Protein AF-A0A838TWN2-F1 (afdb_monomer)

Mean predicted aligned error: 17.17 Å

Nearest PDB structures (foldseek):
  8v3t-assembly1_a  TM=2.785E-01  e=5.410E-01  Clostridioides difficile
  6v8i-assembly1_EA  TM=3.501E-01  e=7.695E+00  Dubowvirus dv80alpha
  3n6r-assembly1_E  TM=1.580E-01  e=5.182E+00  Ruegeria pomeroyi

Secondary structure (DSSP, 8-state):
-----------------------------------------SEEEEEEEEEE--EEEEEEETTEEEEEEE--EEEEEEEE-SS-SSPPHHHHHHH-EEEEEEE-HHHHHH--TT-EEE---S---

pLDDT: mean 70.11, std 21.37, range [35.09, 96.12]

Radius of gyration: 28.16 Å; Cα contacts (8 Å, |Δi|>4): 146; chains: 1; bounding box: 76×49×56 Å

Solvent-accessible surface area (backbone atoms only — not comparable to full-atom values): 8540 Å² total; per-residue (Å²): 134,88,84,87,84,84,83,72,97,78,79,92,78,81,85,80,79,78,91,73,89,78,80,85,73,88,83,82,96,72,84,76,87,81,84,74,90,62,94,69,79,40,61,30,29,27,71,47,75,49,76,44,76,61,47,72,50,75,47,78,58,92,96,44,79,45,79,44,81,43,73,59,48,35,36,39,29,30,33,38,47,95,86,51,86,84,65,54,72,77,46,40,78,71,72,27,53,73,49,80,41,84,49,52,66,69,57,55,73,72,57,50,76,69,39,78,47,72,69,57,72,89,85,79,128

Sequence (125 aa):
MREAGRYSSAERAQVKIKKRRLRASAAVLSAVLVAGCGDGIETGVVYDKDHKDAYTSITIIGRQLYPTYHPESWGVDIAQCPDRVPPTIEEVERDCLTQGHSVTEDIYSQTQIGDIVDFSNPQSS

Structure (mmCIF, N/CA/C/O backbone):
data_AF-A0A838TWN2-F1
#
_entry.id   AF-A0A838TWN2-F1
#
loop_
_atom_site.group_PDB
_atom_site.id
_atom_site.type_symbol
_atom_site.label_atom_id
_atom_site.label_alt_id
_atom_site.label_comp_id
_atom_site.label_asym_id
_atom_site.label_entity_id
_atom_site.label_seq_id
_atom_site.pdbx_PDB_ins_code
_atom_site.Cartn_x
_atom_site.Cartn_y
_atom_site.Cartn_z
_atom_site.occupancy
_atom_site.B_iso_or_equiv
_atom_site.auth_seq_id
_atom_site.auth_comp_id
_atom_site.auth_asym_id
_atom_site.auth_atom_id
_atom_site.pdbx_PDB_model_num
ATOM 1 N N . MET A 1 1 ? 65.440 30.997 6.840 1.00 38.03 1 MET A N 1
ATOM 2 C CA . MET A 1 1 ? 64.457 31.805 6.089 1.00 38.03 1 MET A CA 1
ATOM 3 C C . MET A 1 1 ? 63.059 31.343 6.484 1.00 38.03 1 MET A C 1
ATOM 5 O O . MET A 1 1 ? 62.826 30.149 6.394 1.00 38.03 1 MET A O 1
ATOM 9 N N . ARG A 1 2 ? 62.202 32.298 6.897 1.00 44.78 2 ARG A N 1
ATOM 10 C CA . ARG A 1 2 ? 60.721 32.266 7.020 1.00 44.78 2 ARG A CA 1
ATOM 11 C C . ARG A 1 2 ? 60.130 31.284 8.048 1.00 44.78 2 ARG A C 1
ATOM 13 O O . ARG A 1 2 ? 60.097 30.088 7.824 1.00 44.78 2 ARG A O 1
ATOM 20 N N . GLU A 1 3 ? 59.901 31.721 9.287 1.00 41.81 3 GLU A N 1
ATOM 21 C CA . GLU A 1 3 ? 58.764 32.516 9.817 1.00 41.81 3 GLU A CA 1
ATOM 22 C C . GLU A 1 3 ? 57.588 31.648 10.292 1.00 41.81 3 GLU A C 1
ATOM 24 O O . GLU A 1 3 ? 56.735 31.216 9.525 1.00 41.81 3 GLU A O 1
ATOM 29 N N . ALA A 1 4 ? 57.567 31.440 11.612 1.00 39.22 4 ALA A N 1
ATOM 30 C CA . ALA A 1 4 ? 56.430 30.972 12.386 1.00 39.22 4 ALA A CA 1
ATOM 31 C C . ALA A 1 4 ? 55.474 32.152 12.635 1.00 39.22 4 ALA A C 1
ATOM 33 O O . ALA A 1 4 ? 55.804 33.098 13.357 1.00 39.22 4 ALA A O 1
ATOM 34 N N . GLY A 1 5 ? 54.296 32.098 12.014 1.00 41.00 5 GLY A N 1
ATOM 35 C CA . GLY A 1 5 ? 53.230 33.082 12.172 1.00 41.00 5 GLY A CA 1
ATOM 36 C C . GLY A 1 5 ? 52.477 32.883 13.483 1.00 41.00 5 GLY A C 1
ATOM 37 O O . GLY A 1 5 ? 51.688 31.955 13.633 1.00 41.00 5 GLY A O 1
ATOM 38 N N . ARG A 1 6 ? 52.745 33.784 14.428 1.00 44.91 6 ARG A N 1
ATOM 39 C CA . ARG A 1 6 ? 51.983 34.027 15.654 1.00 44.91 6 ARG A CA 1
ATOM 40 C C . ARG A 1 6 ? 50.529 34.364 15.317 1.00 44.91 6 ARG A C 1
ATOM 42 O O . ARG A 1 6 ? 50.304 35.296 14.554 1.00 44.91 6 ARG A O 1
ATOM 49 N N . TYR A 1 7 ? 49.574 33.752 16.011 1.00 42.50 7 TYR A N 1
ATOM 50 C CA . TYR A 1 7 ? 48.340 34.454 16.358 1.00 42.50 7 TYR A CA 1
ATOM 51 C C . TYR A 1 7 ? 48.182 34.495 17.874 1.00 42.50 7 TYR A C 1
ATOM 53 O O . TYR A 1 7 ? 48.231 33.492 18.581 1.00 42.50 7 TYR A O 1
ATOM 61 N N . SER A 1 8 ? 48.133 35.741 18.324 1.00 43.12 8 SER A N 1
ATOM 62 C CA . SER A 1 8 ? 48.192 36.238 19.684 1.00 43.12 8 SER A CA 1
ATOM 63 C C . SER A 1 8 ? 46.829 36.169 20.354 1.00 43.12 8 SER A C 1
ATOM 65 O O . SER A 1 8 ? 45.814 36.500 19.750 1.00 43.12 8 SER A O 1
ATOM 67 N N . SER A 1 9 ? 46.857 35.846 21.644 1.00 49.59 9 SER A N 1
ATOM 68 C CA . SER A 1 9 ? 45.880 36.246 22.655 1.00 49.59 9 SER A CA 1
ATOM 69 C C . SER A 1 9 ? 45.381 37.683 22.461 1.00 49.59 9 SER A C 1
ATOM 71 O O . SER A 1 9 ? 46.138 38.625 22.679 1.00 49.59 9 SER A O 1
ATOM 73 N N . ALA A 1 10 ? 44.115 37.820 22.076 1.00 39.88 10 ALA A N 1
ATOM 74 C CA . ALA A 1 10 ? 43.195 38.957 22.227 1.00 39.88 10 ALA A CA 1
ATOM 75 C C . ALA A 1 10 ? 42.036 38.605 21.277 1.00 39.88 10 ALA A C 1
ATOM 77 O O . ALA A 1 10 ? 42.249 38.487 20.086 1.00 39.88 10 ALA A O 1
ATOM 78 N N . GLU A 1 11 ? 40.838 38.225 21.696 1.00 43.66 11 GLU A N 1
ATOM 79 C CA . GLU A 1 11 ? 39.947 38.970 22.562 1.00 43.66 11 GLU A CA 1
ATOM 80 C C . GLU A 1 11 ? 39.000 38.006 23.278 1.00 43.66 11 GLU A C 1
ATOM 82 O O . GLU A 1 11 ? 38.222 37.259 22.686 1.00 43.66 11 GLU A O 1
ATOM 87 N N . ARG A 1 12 ? 39.035 38.078 24.606 1.00 46.38 12 ARG A N 1
ATOM 88 C CA . ARG A 1 12 ? 37.921 37.680 25.456 1.00 46.38 12 ARG A CA 1
ATOM 89 C C . ARG A 1 12 ? 36.839 38.750 25.318 1.00 46.38 12 ARG A C 1
ATOM 91 O O . ARG A 1 12 ? 36.921 39.768 25.998 1.00 46.38 12 ARG A O 1
ATOM 98 N N . ALA A 1 13 ? 35.812 38.515 24.510 1.00 47.56 13 ALA A N 1
ATOM 99 C CA . ALA A 1 13 ? 34.584 39.302 24.575 1.00 47.56 13 ALA A CA 1
ATOM 100 C C . ALA A 1 13 ? 33.516 38.490 25.316 1.00 47.56 13 ALA A C 1
ATOM 102 O O . ALA A 1 13 ? 32.918 37.550 24.797 1.00 47.56 13 ALA A O 1
ATOM 103 N N . GLN A 1 14 ? 33.334 38.832 26.590 1.00 44.12 14 GLN A N 1
ATOM 104 C CA . GLN A 1 14 ? 32.323 38.243 27.453 1.00 44.12 14 GLN A CA 1
ATOM 105 C C . GLN A 1 14 ? 30.914 38.567 26.957 1.00 44.12 14 GLN A C 1
ATOM 107 O O . GLN A 1 14 ? 30.478 39.718 26.971 1.00 44.12 14 GLN A O 1
ATOM 112 N N . VAL A 1 15 ? 30.160 37.527 26.621 1.00 39.47 15 VAL A N 1
ATOM 113 C CA . VAL A 1 15 ? 28.723 37.613 26.365 1.00 39.47 15 VAL A CA 1
ATOM 114 C C . VAL A 1 15 ? 27.992 37.713 27.711 1.00 39.47 15 VAL A C 1
ATOM 116 O O . VAL A 1 15 ? 27.549 36.722 28.285 1.00 39.47 15 VAL A O 1
ATOM 119 N N . LYS A 1 16 ? 27.863 38.930 28.253 1.00 44.38 16 LYS A N 1
ATOM 120 C CA . LYS A 1 16 ? 26.881 39.240 29.308 1.00 44.38 16 LYS A CA 1
ATOM 121 C C . LYS A 1 16 ? 25.551 39.603 28.652 1.00 44.38 16 LYS A C 1
ATOM 123 O O . LYS A 1 16 ? 25.211 40.777 28.523 1.00 44.38 16 LYS A O 1
ATOM 128 N N . ILE A 1 17 ? 24.776 38.594 28.252 1.00 50.44 17 ILE A N 1
ATOM 129 C CA . ILE A 1 17 ? 23.390 38.817 27.830 1.00 50.44 17 ILE A CA 1
ATOM 130 C C . ILE A 1 17 ? 22.497 38.898 29.073 1.00 50.44 17 ILE A C 1
ATOM 132 O O . ILE A 1 17 ? 22.364 37.987 29.888 1.00 50.44 17 ILE A O 1
ATOM 136 N N . LYS A 1 18 ? 21.933 4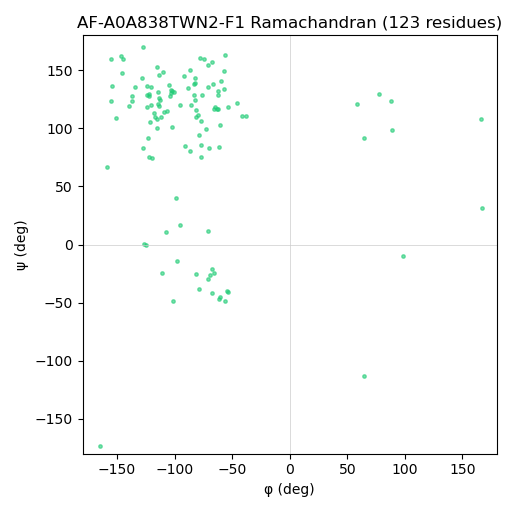0.091 29.209 1.00 42.12 18 LYS A N 1
ATOM 137 C CA . LYS A 1 18 ? 21.021 40.603 30.226 1.00 42.12 18 LYS A CA 1
ATO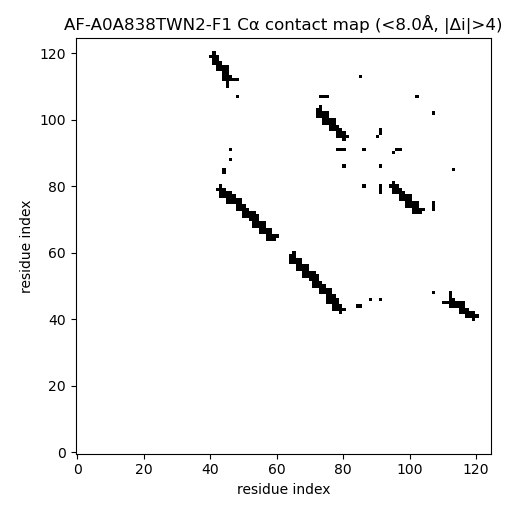M 138 C C . LYS A 1 18 ? 19.796 39.685 30.374 1.00 42.12 18 LYS A C 1
ATOM 140 O O . LYS A 1 18 ? 19.010 39.552 29.442 1.00 42.12 18 LYS A O 1
ATOM 145 N N . LYS A 1 19 ? 19.590 39.099 31.563 1.00 47.47 19 LYS A N 1
ATOM 146 C CA . LYS A 1 19 ? 18.347 38.394 31.934 1.00 47.47 19 LYS A CA 1
ATOM 147 C C . LYS A 1 19 ? 17.165 39.369 31.871 1.00 47.47 19 LYS A C 1
ATOM 149 O O . LYS A 1 19 ? 16.968 40.156 32.794 1.00 47.47 19 LYS A O 1
ATOM 154 N N . ARG A 1 20 ? 16.354 39.297 30.817 1.00 48.94 20 ARG A N 1
ATOM 155 C CA . ARG A 1 20 ? 14.980 39.814 30.825 1.00 48.94 20 ARG A CA 1
ATOM 156 C C . ARG A 1 20 ? 14.030 38.625 30.865 1.00 48.94 20 ARG A C 1
ATOM 158 O O . ARG A 1 20 ? 14.010 37.802 29.961 1.00 48.94 20 ARG A O 1
ATOM 165 N N . ARG A 1 21 ? 13.293 38.523 31.972 1.00 47.31 21 ARG A N 1
ATOM 166 C CA . ARG A 1 21 ? 12.187 37.582 32.145 1.00 47.31 21 ARG A CA 1
ATOM 167 C C . ARG A 1 21 ? 11.074 37.980 31.174 1.00 47.31 21 ARG A C 1
ATOM 169 O O . ARG A 1 21 ? 10.509 39.056 31.335 1.00 47.31 21 ARG A O 1
ATOM 176 N N . LEU A 1 22 ? 10.752 37.113 30.224 1.00 42.47 22 LEU A N 1
ATOM 177 C CA . LEU A 1 22 ? 9.479 37.128 29.510 1.00 42.47 22 LEU A CA 1
ATOM 178 C C . LEU A 1 22 ? 8.713 35.877 29.942 1.00 42.47 22 LEU A C 1
ATOM 180 O O . LEU A 1 22 ? 9.127 34.751 29.685 1.00 42.47 22 LEU A O 1
ATOM 184 N N . ARG A 1 23 ? 7.652 36.106 30.719 1.00 47.31 23 ARG A N 1
ATOM 185 C CA . ARG A 1 23 ? 6.569 35.149 30.952 1.00 47.31 23 ARG A CA 1
ATOM 186 C C . ARG A 1 23 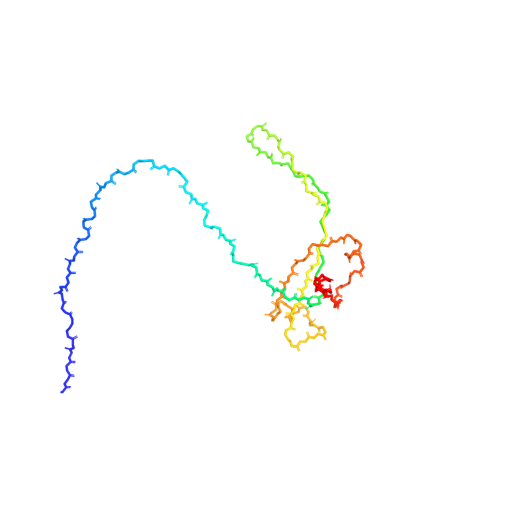? 5.549 35.328 29.825 1.00 47.31 23 ARG A C 1
ATOM 188 O O . ARG A 1 23 ? 5.341 36.466 29.414 1.00 47.31 23 ARG A O 1
ATOM 195 N N . ALA A 1 24 ? 4.867 34.229 29.490 1.00 41.81 24 ALA A N 1
ATOM 196 C CA . ALA A 1 24 ? 3.786 34.103 28.503 1.00 41.81 24 ALA A CA 1
ATOM 197 C C . ALA A 1 24 ? 4.314 34.084 27.048 1.00 41.81 24 ALA A C 1
ATOM 199 O O . ALA A 1 24 ? 5.158 34.895 26.696 1.00 41.81 24 ALA A O 1
ATOM 200 N N . SER A 1 25 ? 3.958 33.161 26.159 1.00 43.06 25 SER A N 1
ATOM 201 C CA . SER A 1 25 ? 2.853 32.203 26.106 1.00 43.06 25 SER A CA 1
ATOM 202 C C . SER A 1 25 ? 3.258 31.021 25.217 1.00 43.06 25 SER A C 1
ATOM 204 O O . SER A 1 25 ? 4.161 31.138 24.394 1.00 43.06 25 SER A O 1
ATOM 206 N N . ALA A 1 26 ? 2.573 29.893 25.393 1.00 48.84 26 ALA A N 1
ATOM 207 C CA . ALA A 1 26 ? 2.538 28.794 24.436 1.00 48.84 26 ALA A CA 1
ATOM 208 C C . ALA A 1 26 ? 2.060 29.258 23.040 1.00 48.84 26 ALA A C 1
ATOM 210 O O . ALA A 1 26 ? 1.401 30.293 22.940 1.00 48.84 26 ALA A O 1
ATOM 211 N N . ALA A 1 27 ? 2.323 28.415 22.030 1.00 41.72 27 ALA A N 1
ATOM 212 C CA . ALA A 1 27 ? 2.100 28.581 20.583 1.00 41.72 27 ALA A CA 1
ATOM 213 C C . ALA A 1 27 ? 3.293 29.269 19.883 1.00 41.72 27 ALA A C 1
ATOM 215 O O . ALA A 1 27 ? 3.722 30.336 20.290 1.00 41.72 27 ALA A O 1
ATOM 216 N N . VAL A 1 28 ? 3.944 28.722 18.854 1.00 48.12 28 VAL A N 1
ATOM 217 C CA . VAL A 1 28 ? 3.474 27.871 17.755 1.00 48.12 28 VAL A CA 1
ATOM 218 C C . VAL A 1 28 ? 4.641 26.962 17.327 1.00 48.12 28 VAL A C 1
ATOM 220 O O . VAL A 1 28 ? 5.611 27.427 16.736 1.00 48.12 28 VAL A O 1
ATOM 223 N N . LEU A 1 29 ? 4.562 25.662 17.625 1.00 47.81 29 LEU A N 1
ATOM 224 C CA . LEU A 1 29 ? 5.359 24.625 16.957 1.00 47.81 29 LEU A CA 1
ATOM 225 C C . LEU A 1 29 ? 4.529 24.130 15.771 1.00 47.81 29 LEU A C 1
ATOM 227 O O . LEU A 1 29 ? 3.758 23.187 15.898 1.00 47.81 29 LEU A O 1
ATOM 231 N N . SER A 1 30 ? 4.607 24.826 14.644 1.00 45.44 30 SER A N 1
ATOM 232 C CA . SER A 1 30 ? 4.083 24.351 13.356 1.00 45.44 30 SER A CA 1
ATOM 233 C C . SER A 1 30 ? 4.783 25.108 12.237 1.00 45.44 30 SER A C 1
ATOM 235 O O . SER A 1 30 ? 4.191 25.918 11.531 1.00 45.44 30 SER A O 1
ATOM 237 N N . ALA A 1 31 ? 6.087 24.862 12.104 1.00 46.78 31 ALA A N 1
ATOM 238 C CA . ALA A 1 31 ? 6.744 25.025 10.819 1.00 46.78 31 ALA A CA 1
ATOM 239 C C . ALA A 1 31 ? 6.391 23.778 10.006 1.00 46.78 31 ALA A C 1
ATOM 241 O O . ALA A 1 31 ? 6.958 22.703 10.176 1.00 46.78 31 ALA A O 1
ATOM 242 N N . VAL A 1 32 ? 5.333 23.956 9.232 1.00 46.50 32 VAL A N 1
ATOM 243 C CA . VAL A 1 32 ? 4.777 23.075 8.219 1.00 46.50 32 VAL A CA 1
ATOM 244 C C . VAL A 1 32 ? 5.899 22.440 7.385 1.00 46.50 32 VAL A C 1
ATOM 246 O O . VAL A 1 32 ? 6.569 23.114 6.606 1.00 46.50 32 VAL A O 1
ATOM 249 N N . LEU A 1 33 ? 6.090 21.130 7.555 1.00 47.22 33 LEU A N 1
ATOM 250 C CA . LEU A 1 33 ? 6.741 20.257 6.580 1.00 47.22 33 LEU A CA 1
ATOM 251 C C . LEU A 1 33 ? 5.791 20.123 5.381 1.00 47.22 33 LEU A C 1
ATOM 253 O O . LEU A 1 33 ? 5.004 19.190 5.305 1.00 47.22 33 LEU A O 1
ATOM 257 N N . VAL A 1 34 ? 5.830 21.091 4.468 1.00 49.31 34 VAL A N 1
ATOM 258 C CA . VAL A 1 34 ? 5.312 20.937 3.100 1.00 49.31 34 VAL A CA 1
ATOM 259 C C . VAL A 1 34 ? 6.480 21.238 2.173 1.00 49.31 34 VAL A C 1
ATOM 261 O O . VAL A 1 34 ? 6.621 22.320 1.617 1.00 49.31 34 VAL A O 1
ATOM 264 N N . ALA A 1 35 ? 7.386 20.272 2.091 1.00 45.56 35 ALA A N 1
ATOM 265 C CA . ALA A 1 35 ? 8.356 20.162 1.017 1.00 45.56 35 ALA A CA 1
ATOM 266 C C . ALA A 1 35 ? 8.137 18.775 0.421 1.00 45.56 35 ALA A C 1
ATOM 268 O O . ALA A 1 35 ? 8.634 17.781 0.941 1.00 45.56 35 ALA A O 1
ATOM 269 N N . GLY A 1 36 ? 7.278 18.725 -0.594 1.00 40.50 36 GLY A N 1
ATOM 270 C CA . GLY A 1 36 ? 6.893 17.483 -1.249 1.00 40.50 36 GLY A CA 1
ATOM 271 C C . GLY A 1 36 ? 5.685 17.602 -2.174 1.00 40.50 36 GLY A C 1
ATOM 272 O O . GLY A 1 36 ? 4.952 16.633 -2.300 1.00 40.50 36 GLY A O 1
ATOM 273 N N . CYS A 1 37 ? 5.451 18.748 -2.829 1.00 47.59 37 CYS A N 1
ATOM 274 C CA . CYS A 1 37 ? 4.751 18.708 -4.118 1.00 47.59 37 CYS A CA 1
ATOM 275 C C . CYS A 1 37 ? 5.784 18.242 -5.146 1.00 47.59 37 CYS A C 1
ATOM 277 O O . CYS A 1 37 ? 6.397 19.056 -5.832 1.00 47.59 37 CYS A O 1
ATOM 279 N N . GLY A 1 38 ? 6.090 16.947 -5.128 1.00 40.00 38 GLY A N 1
ATOM 280 C CA . GLY A 1 38 ? 6.807 16.321 -6.222 1.00 40.00 38 GLY A CA 1
ATOM 281 C C . GLY A 1 38 ? 5.787 16.023 -7.303 1.00 40.00 38 GLY A C 1
ATOM 282 O O . GLY A 1 38 ? 4.955 15.141 -7.110 1.00 40.00 38 GLY A O 1
ATOM 283 N N . ASP A 1 39 ? 5.854 16.754 -8.414 1.00 52.94 39 ASP A N 1
ATOM 284 C CA . ASP A 1 39 ? 5.406 16.250 -9.713 1.00 52.94 39 ASP A CA 1
ATOM 285 C C . ASP A 1 39 ? 6.283 15.025 -10.012 1.00 52.94 39 ASP A C 1
ATOM 287 O O . ASP A 1 39 ? 7.394 15.127 -10.533 1.00 52.94 39 ASP A O 1
ATOM 291 N N . GLY A 1 40 ? 5.870 13.886 -9.464 1.00 47.25 40 GLY A N 1
ATOM 292 C CA . GLY A 1 40 ? 6.750 12.770 -9.154 1.00 47.25 40 GLY A CA 1
ATOM 293 C C . GLY A 1 40 ? 6.328 11.528 -9.904 1.00 47.25 40 GLY A C 1
ATOM 294 O O . GLY A 1 40 ? 5.772 10.633 -9.292 1.00 47.25 40 GLY A O 1
ATOM 295 N N . ILE A 1 41 ? 6.626 11.542 -11.203 1.00 52.09 41 ILE A N 1
ATOM 296 C CA . ILE A 1 41 ? 6.831 10.404 -12.106 1.00 52.09 41 ILE A CA 1
ATOM 297 C C . ILE A 1 41 ? 5.652 9.424 -12.229 1.00 52.09 41 ILE A C 1
ATOM 299 O O . ILE A 1 41 ? 5.216 8.760 -11.297 1.00 52.09 41 ILE A O 1
ATOM 303 N N . GLU A 1 42 ? 5.183 9.303 -13.464 1.00 62.72 42 GLU A N 1
ATOM 304 C CA . GLU A 1 42 ? 3.868 8.769 -13.777 1.00 62.72 42 GLU A CA 1
ATOM 305 C C . GLU A 1 42 ? 3.866 7.287 -14.175 1.00 62.72 42 GLU A C 1
ATOM 307 O O . GLU A 1 42 ? 2.821 6.660 -14.135 1.00 62.72 42 GLU A O 1
ATOM 312 N N . THR A 1 43 ? 5.011 6.673 -14.480 1.00 75.00 43 THR A N 1
ATOM 313 C CA . THR A 1 43 ? 5.059 5.287 -14.975 1.00 75.00 43 THR A CA 1
ATOM 314 C C . THR A 1 43 ? 6.137 4.474 -14.268 1.00 75.00 43 THR A C 1
ATOM 316 O O . THR A 1 43 ? 7.267 4.936 -14.117 1.00 75.00 43 THR A O 1
ATOM 319 N N . GLY A 1 44 ? 5.819 3.242 -13.870 1.00 81.31 44 GLY A N 1
ATOM 320 C CA . GLY A 1 44 ? 6.782 2.324 -13.260 1.00 81.31 44 GLY A CA 1
ATOM 321 C C . GLY A 1 44 ? 6.295 0.878 -13.227 1.00 81.31 44 GLY A C 1
ATOM 322 O O . GLY A 1 44 ? 5.267 0.548 -13.814 1.00 81.31 44 GLY A O 1
ATOM 323 N N . VAL A 1 45 ? 7.055 0.005 -12.568 1.00 86.19 45 VAL A N 1
ATOM 324 C CA . VAL A 1 45 ? 6.742 -1.427 -12.449 1.00 86.19 45 VAL A CA 1
ATOM 325 C C . VAL A 1 45 ? 6.192 -1.719 -11.059 1.00 86.19 45 VAL A C 1
ATOM 327 O O . VAL A 1 45 ? 6.817 -1.340 -10.070 1.00 86.19 45 VAL A O 1
ATOM 330 N N . VAL A 1 46 ? 5.056 -2.411 -10.965 1.00 87.50 46 VAL A N 1
ATOM 331 C CA . VAL A 1 46 ? 4.535 -2.918 -9.687 1.00 87.50 46 VAL A CA 1
ATOM 332 C C . VAL A 1 46 ? 5.538 -3.921 -9.130 1.00 87.50 46 VAL A C 1
ATOM 334 O O . VAL A 1 46 ? 5.772 -4.958 -9.750 1.00 87.50 46 VAL A O 1
ATOM 337 N N . TYR A 1 47 ? 6.135 -3.638 -7.976 1.00 88.00 47 TYR A N 1
ATOM 338 C CA . TYR A 1 47 ? 7.111 -4.546 -7.364 1.00 88.00 47 TYR A CA 1
ATOM 339 C C . TYR A 1 47 ? 6.596 -5.195 -6.080 1.00 88.00 47 TYR A C 1
ATOM 341 O O . TYR A 1 47 ? 7.045 -6.292 -5.753 1.00 88.00 47 TYR A O 1
ATOM 349 N N . ASP A 1 48 ? 5.642 -4.566 -5.388 1.00 91.19 48 ASP A N 1
ATOM 350 C CA . ASP A 1 48 ? 5.014 -5.127 -4.192 1.00 91.19 48 ASP A CA 1
ATOM 351 C C . ASP A 1 48 ? 3.527 -4.759 -4.098 1.00 91.19 48 ASP A C 1
ATOM 353 O O . ASP A 1 48 ? 3.039 -3.822 -4.742 1.00 91.19 48 ASP A O 1
ATOM 357 N N . LYS A 1 49 ? 2.790 -5.544 -3.313 1.00 92.69 49 LYS A N 1
ATOM 358 C CA . LYS A 1 49 ? 1.351 -5.426 -3.095 1.00 92.69 49 LYS A CA 1
ATOM 359 C C . LYS A 1 49 ? 1.031 -5.665 -1.622 1.00 92.69 49 LYS A C 1
ATOM 361 O O . LYS A 1 49 ? 1.193 -6.774 -1.124 1.00 92.69 49 LYS A O 1
ATOM 366 N N . ASP A 1 50 ? 0.449 -4.669 -0.966 1.00 94.19 50 ASP A N 1
ATOM 367 C CA . ASP A 1 50 ? 0.060 -4.729 0.446 1.00 94.19 50 ASP A CA 1
ATOM 368 C C . ASP A 1 50 ? -1.467 -4.684 0.588 1.00 94.19 50 ASP A C 1
ATOM 370 O O . ASP A 1 50 ? -2.128 -3.782 0.072 1.00 94.19 50 ASP A O 1
ATOM 374 N N . HIS A 1 51 ? -2.046 -5.661 1.283 1.00 94.88 51 HIS A N 1
ATOM 375 C CA . HIS A 1 51 ? -3.468 -5.680 1.633 1.00 94.88 51 HIS A CA 1
ATOM 376 C C . HIS A 1 51 ? -3.603 -5.777 3.146 1.00 94.88 51 HIS A C 1
ATOM 378 O O . HIS A 1 51 ? -3.018 -6.649 3.790 1.00 94.88 51 HIS A O 1
ATOM 384 N N . LYS A 1 52 ? -4.380 -4.854 3.712 1.00 94.56 52 LYS A N 1
ATOM 385 C CA . LYS A 1 52 ? -4.660 -4.792 5.143 1.00 94.56 52 LYS A CA 1
ATOM 386 C C . LYS A 1 52 ? -6.145 -4.981 5.369 1.00 94.56 52 LYS A C 1
ATOM 388 O O . LYS A 1 52 ? -6.928 -4.094 5.028 1.00 94.56 52 LYS A O 1
ATOM 393 N N . ASP A 1 53 ? -6.495 -6.098 5.999 1.00 94.38 53 ASP A N 1
ATOM 394 C CA . ASP A 1 53 ? -7.858 -6.381 6.443 1.00 94.38 53 ASP A CA 1
ATOM 395 C C . ASP A 1 53 ? -8.379 -5.286 7.381 1.00 94.38 53 ASP A C 1
ATOM 397 O O . ASP A 1 53 ? -7.630 -4.694 8.165 1.00 94.38 53 ASP A O 1
ATOM 401 N N . ALA A 1 54 ? -9.693 -5.053 7.357 1.00 96.06 54 ALA A N 1
ATOM 402 C CA . ALA A 1 54 ? -10.331 -4.190 8.341 1.00 96.06 54 ALA A CA 1
ATOM 403 C C . ALA A 1 54 ? -10.178 -4.774 9.754 1.00 96.06 54 ALA A C 1
ATOM 405 O O . ALA A 1 54 ? -10.488 -5.940 10.010 1.00 96.06 54 ALA A O 1
ATOM 406 N N . TYR A 1 55 ? -9.774 -3.942 10.712 1.00 94.75 55 TYR A N 1
ATOM 407 C CA . TYR A 1 55 ? -9.694 -4.351 12.112 1.00 94.75 55 TYR A CA 1
ATOM 408 C C . TYR A 1 55 ? -10.014 -3.201 13.062 1.00 94.75 55 TYR A C 1
ATOM 410 O O . TYR A 1 55 ? -9.989 -2.024 12.717 1.00 94.75 55 TYR A O 1
ATOM 418 N N . THR A 1 56 ? -10.331 -3.542 14.309 1.00 95.75 56 THR A N 1
ATOM 419 C CA . THR A 1 56 ? -10.518 -2.554 15.376 1.00 95.75 56 THR A CA 1
ATOM 420 C C . THR A 1 56 ? -9.438 -2.745 16.426 1.00 95.75 56 THR A C 1
ATOM 422 O O . THR A 1 56 ? -9.337 -3.810 17.031 1.00 95.75 56 THR A O 1
ATOM 425 N N . SER A 1 57 ? -8.639 -1.710 16.671 1.00 95.88 57 SER A N 1
ATOM 426 C CA . SER A 1 57 ? -7.706 -1.686 17.800 1.00 95.88 57 SER A CA 1
ATOM 427 C C . SER A 1 57 ? -8.369 -1.044 19.012 1.00 95.88 57 SER A C 1
ATOM 429 O O . SER A 1 57 ? -9.120 -0.082 18.864 1.00 95.88 57 SER A O 1
ATOM 431 N N . ILE A 1 58 ? -8.052 -1.514 20.216 1.00 96.00 58 ILE A N 1
ATOM 432 C CA . ILE A 1 58 ? -8.529 -0.899 21.458 1.00 96.00 58 ILE A CA 1
ATOM 433 C C . ILE A 1 58 ? -7.334 -0.308 22.198 1.00 96.00 58 ILE A C 1
ATOM 435 O O . ILE A 1 58 ? -6.433 -1.036 22.609 1.00 96.00 58 ILE A O 1
ATOM 439 N N . THR A 1 59 ? -7.357 1.006 22.410 1.00 95.81 59 THR A N 1
ATOM 440 C CA . THR A 1 59 ? -6.347 1.710 23.206 1.00 95.81 59 THR A CA 1
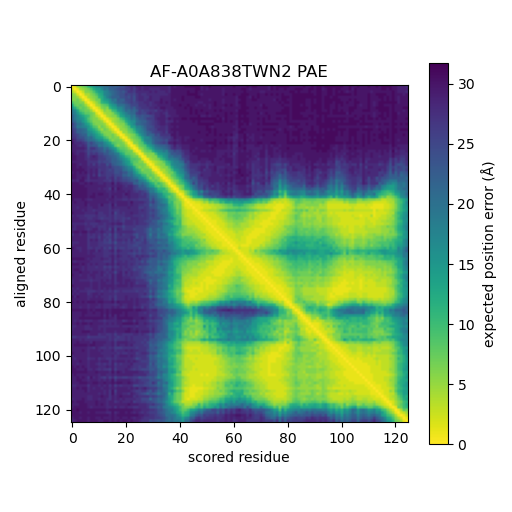ATOM 441 C C . THR A 1 59 ? -6.890 1.973 24.605 1.00 95.81 59 THR A C 1
ATOM 443 O O . THR A 1 59 ? -7.999 2.482 24.770 1.00 95.81 59 THR A O 1
ATOM 446 N N . ILE A 1 60 ? -6.108 1.639 25.631 1.00 96.12 60 ILE A N 1
ATOM 447 C CA . ILE A 1 60 ? -6.470 1.896 27.029 1.00 96.12 60 ILE A CA 1
ATOM 448 C C . ILE A 1 60 ? -5.835 3.214 27.466 1.00 96.12 60 ILE A C 1
ATOM 450 O O . ILE A 1 60 ? -4.612 3.343 27.468 1.00 96.12 60 ILE A O 1
ATOM 454 N N . ILE A 1 61 ? -6.658 4.183 27.872 1.00 94.12 61 ILE A N 1
ATOM 455 C CA . ILE A 1 61 ? -6.190 5.458 28.430 1.00 94.12 61 ILE A CA 1
ATOM 456 C C . ILE A 1 61 ? -6.778 5.599 29.836 1.00 94.12 61 ILE A C 1
ATOM 458 O O . ILE A 1 61 ? -7.975 5.829 30.026 1.00 94.12 61 ILE A O 1
ATOM 462 N N . GLY A 1 62 ? -5.931 5.410 30.850 1.00 94.25 62 GLY A N 1
ATOM 463 C CA . GLY A 1 62 ? -6.358 5.369 32.249 1.00 94.25 62 GLY A CA 1
ATOM 464 C C . GLY A 1 62 ? -7.278 4.176 32.532 1.00 94.25 62 GLY A C 1
ATOM 465 O O . GLY A 1 62 ? -6.840 3.031 32.491 1.00 94.25 62 GLY A O 1
ATOM 466 N N . ARG A 1 63 ? -8.552 4.448 32.846 1.00 93.50 63 ARG A N 1
ATOM 467 C CA . ARG A 1 63 ? -9.597 3.431 33.107 1.00 93.50 63 ARG A CA 1
ATOM 468 C C . ARG A 1 63 ? -10.630 3.313 31.978 1.00 93.50 63 ARG A C 1
ATOM 470 O O . ARG A 1 63 ? -11.674 2.701 32.174 1.00 93.50 63 ARG A O 1
ATOM 477 N N . GLN A 1 64 ? -10.377 3.942 30.835 1.00 93.00 64 GLN A N 1
ATOM 478 C CA . GLN A 1 64 ? -11.298 3.987 29.701 1.00 93.00 64 GLN A CA 1
ATOM 479 C C . GLN A 1 64 ? -10.717 3.231 28.501 1.00 93.00 64 GLN A C 1
ATOM 481 O O . GLN A 1 64 ? -9.502 3.226 28.291 1.00 93.00 64 GLN A O 1
ATOM 486 N N . LEU A 1 65 ? -11.603 2.599 27.726 1.00 95.75 65 LEU A N 1
ATOM 487 C CA . LEU A 1 65 ? -11.282 1.888 26.490 1.00 95.75 65 LEU A CA 1
ATOM 488 C C . LEU A 1 65 ? -11.702 2.743 25.293 1.00 95.75 65 LEU A C 1
ATOM 490 O O . LEU A 1 65 ? -12.854 3.167 25.217 1.00 95.75 65 LEU A O 1
ATOM 494 N N . TYR A 1 66 ? -10.778 2.961 24.363 1.00 95.31 66 TYR A N 1
ATOM 495 C CA . TYR A 1 66 ? -10.992 3.733 23.144 1.00 95.31 66 TYR A CA 1
ATOM 496 C C . TYR A 1 66 ? -10.854 2.811 21.928 1.00 95.31 66 TYR A C 1
ATOM 498 O O . TYR A 1 66 ? -9.726 2.492 21.537 1.00 95.31 66 TYR A O 1
ATOM 506 N N . PRO A 1 67 ? -11.968 2.341 21.337 1.00 95.94 67 PRO A N 1
ATOM 507 C CA . PRO A 1 67 ? -11.914 1.597 20.089 1.00 95.94 67 PRO A CA 1
ATOM 508 C C . PRO A 1 67 ? -11.555 2.546 18.938 1.00 95.94 67 PRO A C 1
ATOM 510 O O . PRO A 1 67 ? -12.090 3.646 18.833 1.00 95.94 67 PRO A O 1
ATOM 513 N N . THR A 1 68 ? -10.644 2.116 18.073 1.00 96.12 68 THR A N 1
ATOM 514 C CA . THR A 1 68 ? -10.278 2.793 16.825 1.00 96.12 68 THR A CA 1
ATOM 515 C C . THR A 1 68 ? -10.481 1.810 15.686 1.00 96.12 68 THR A C 1
ATOM 517 O O . THR A 1 68 ? -9.869 0.740 15.683 1.00 96.12 68 THR A O 1
ATOM 520 N N . TYR A 1 69 ? -11.371 2.160 14.762 1.00 95.44 69 TYR A N 1
ATOM 521 C CA . TYR A 1 69 ? -11.636 1.378 13.563 1.00 95.44 69 TYR A CA 1
ATOM 522 C C . TYR A 1 69 ? -10.605 1.716 12.486 1.00 95.44 69 TYR A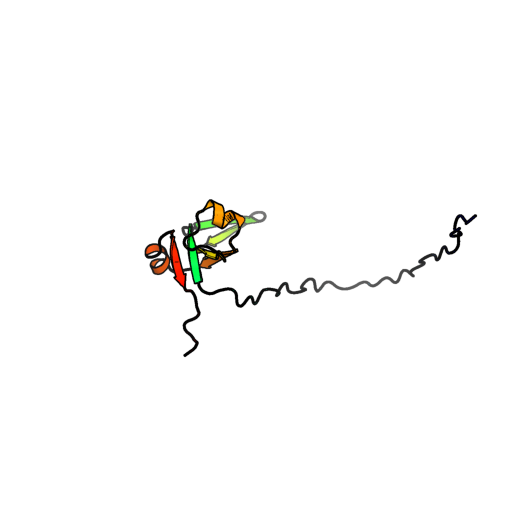 C 1
ATOM 524 O O . TYR A 1 69 ? -10.414 2.890 12.167 1.00 95.44 69 TYR A O 1
ATOM 532 N N . HIS A 1 70 ? -9.971 0.687 11.932 1.00 95.31 70 HIS A N 1
ATOM 533 C CA . HIS A 1 70 ? -9.069 0.775 10.791 1.00 95.31 70 HIS A CA 1
ATOM 534 C C . HIS A 1 70 ? -9.781 0.135 9.597 1.00 95.31 70 HIS A C 1
ATOM 536 O O . HIS A 1 70 ? -10.091 -1.059 9.661 1.00 95.31 70 HIS A O 1
ATOM 542 N N . PRO A 1 71 ? -10.118 0.912 8.553 1.00 93.81 71 PRO A N 1
ATOM 543 C CA . PRO A 1 71 ? -10.765 0.365 7.372 1.00 93.81 71 PRO A CA 1
ATOM 544 C C . PRO A 1 71 ? -9.811 -0.555 6.612 1.00 93.81 71 PRO A C 1
ATOM 546 O O . PRO A 1 71 ? -8.591 -0.422 6.704 1.00 93.81 71 PRO A O 1
ATOM 549 N N . GLU A 1 72 ? -10.397 -1.458 5.834 1.00 95.50 72 GLU A N 1
ATOM 550 C CA . GLU A 1 72 ? -9.660 -2.253 4.861 1.00 95.50 72 GLU A CA 1
ATOM 551 C C . GLU A 1 72 ? -8.969 -1.338 3.845 1.00 95.50 72 GLU A C 1
ATOM 553 O O . GLU A 1 72 ? -9.518 -0.301 3.454 1.00 95.50 72 GLU A O 1
ATOM 558 N N . SER A 1 73 ? -7.747 -1.688 3.447 1.00 94.69 73 SER A N 1
ATOM 559 C CA . SER A 1 73 ? -6.991 -0.907 2.469 1.00 94.69 73 SER A CA 1
ATOM 560 C C . SER A 1 73 ? -6.129 -1.782 1.570 1.00 94.69 73 SER A C 1
ATOM 562 O O . SER A 1 73 ? -5.597 -2.809 1.994 1.00 94.69 73 SER A O 1
ATOM 564 N N . TRP A 1 74 ? -5.977 -1.325 0.329 1.00 94.19 74 TRP A N 1
ATOM 565 C CA . TRP A 1 74 ? -5.181 -1.964 -0.709 1.00 94.19 74 TRP A CA 1
ATOM 566 C C . TRP A 1 74 ? -4.124 -0.981 -1.204 1.00 94.19 74 TRP A C 1
ATOM 568 O O . TRP A 1 74 ? -4.426 0.172 -1.5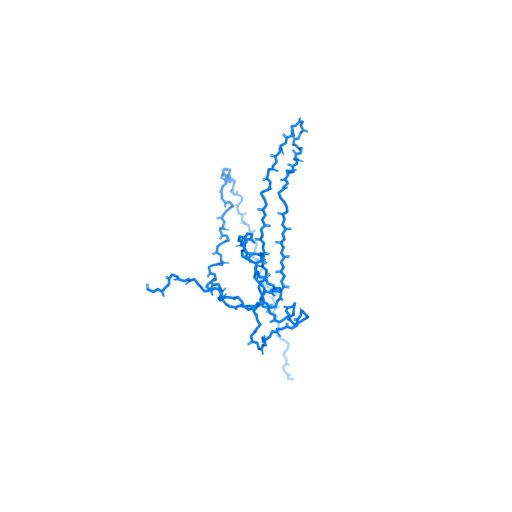31 1.00 94.19 74 TRP A O 1
ATOM 578 N N . GLY A 1 75 ? -2.880 -1.436 -1.235 1.00 91.75 75 GLY A N 1
ATOM 579 C CA . GLY A 1 75 ? -1.722 -0.669 -1.658 1.00 91.75 75 GLY A CA 1
ATOM 580 C C . GLY A 1 75 ? -0.917 -1.426 -2.701 1.00 91.75 75 GLY A C 1
ATOM 581 O O . GLY A 1 75 ? -0.784 -2.648 -2.638 1.00 91.75 75 GLY A O 1
ATOM 582 N N . VAL A 1 76 ? -0.376 -0.692 -3.662 1.00 90.62 76 VAL A N 1
ATOM 583 C CA . VAL A 1 76 ? 0.624 -1.199 -4.602 1.00 90.62 76 VAL A CA 1
ATOM 584 C C . VAL A 1 76 ? 1.844 -0.303 -4.527 1.00 90.62 76 VAL A C 1
ATOM 586 O O . VAL A 1 76 ? 1.707 0.922 -4.513 1.00 90.62 76 VAL A O 1
ATOM 589 N N . ASP A 1 77 ? 3.021 -0.910 -4.496 1.00 88.94 77 ASP A N 1
ATOM 590 C CA . ASP A 1 77 ? 4.271 -0.173 -4.551 1.00 88.94 77 ASP A CA 1
ATOM 591 C C . ASP A 1 77 ? 4.877 -0.290 -5.949 1.00 88.94 77 ASP A C 1
ATOM 593 O O . ASP A 1 77 ? 4.954 -1.368 -6.551 1.00 88.94 77 ASP A O 1
ATOM 597 N N . ILE A 1 78 ? 5.300 0.854 -6.474 1.00 86.56 78 ILE A N 1
ATOM 598 C CA . ILE A 1 78 ? 5.791 1.011 -7.836 1.00 86.56 78 ILE A CA 1
ATOM 599 C C . ILE A 1 78 ? 7.258 1.389 -7.782 1.00 86.56 78 ILE A C 1
ATOM 601 O O . ILE A 1 78 ? 7.640 2.314 -7.070 1.00 86.56 78 ILE A O 1
ATOM 605 N N . ALA A 1 79 ? 8.071 0.687 -8.560 1.00 86.38 79 ALA A N 1
ATOM 606 C CA . ALA A 1 79 ? 9.484 0.955 -8.719 1.00 86.38 79 ALA A CA 1
ATOM 607 C C . ALA A 1 79 ? 9.733 1.667 -10.045 1.00 86.38 79 ALA A C 1
ATOM 609 O O . ALA A 1 79 ? 9.270 1.241 -11.108 1.00 86.38 79 ALA A O 1
ATOM 610 N N . GLN A 1 80 ? 10.513 2.735 -9.980 1.00 82.44 80 GLN A N 1
ATOM 611 C CA . GLN A 1 80 ? 10.942 3.519 -11.123 1.00 82.44 80 GLN A CA 1
ATOM 612 C C . GLN A 1 80 ? 12.456 3.427 -11.227 1.00 82.44 80 GLN A C 1
ATOM 614 O O . GLN A 1 80 ? 13.194 3.952 -10.390 1.00 82.44 80 GLN A O 1
ATOM 619 N N . CYS A 1 81 ? 12.909 2.725 -12.259 1.00 76.62 81 CYS A N 1
ATOM 620 C CA . CYS A 1 81 ? 14.315 2.455 -12.502 1.00 76.62 81 CYS A CA 1
ATOM 621 C C . CYS A 1 81 ? 14.747 3.197 -13.774 1.00 76.62 81 CYS A C 1
ATOM 623 O O . CYS A 1 81 ? 14.135 2.981 -14.822 1.00 76.62 81 CYS A O 1
ATOM 625 N N . PRO A 1 82 ? 15.781 4.055 -13.722 1.00 64.81 82 PRO A N 1
ATOM 626 C CA . PRO A 1 82 ? 16.158 4.900 -14.855 1.00 64.81 82 PRO A CA 1
ATOM 627 C C . PRO A 1 82 ? 16.672 4.117 -16.075 1.00 64.81 82 PRO A C 1
ATOM 629 O O . PRO A 1 82 ? 16.550 4.619 -17.188 1.00 64.81 82 PRO A O 1
ATOM 632 N N . ASP A 1 83 ? 17.196 2.896 -15.894 1.00 62.72 83 ASP A N 1
ATOM 633 C CA . ASP A 1 83 ? 17.958 2.212 -16.951 1.00 62.72 83 ASP A CA 1
ATOM 634 C C . ASP A 1 83 ? 17.488 0.788 -17.332 1.00 62.72 83 ASP A C 1
ATOM 636 O O . ASP A 1 83 ? 18.093 0.189 -18.225 1.00 62.72 83 ASP A O 1
ATOM 640 N N . ARG A 1 84 ? 16.426 0.214 -16.729 1.00 55.28 84 ARG A N 1
ATOM 641 C CA . ARG A 1 84 ? 15.917 -1.141 -17.074 1.00 55.28 84 ARG A CA 1
ATOM 642 C C . ARG A 1 84 ? 14.434 -1.340 -16.762 1.00 55.28 84 ARG A C 1
ATOM 644 O O . ARG A 1 84 ? 13.983 -1.011 -15.671 1.00 55.28 84 ARG A O 1
ATOM 651 N N . VAL A 1 85 ? 13.711 -1.971 -17.693 1.00 63.56 85 VAL A N 1
ATOM 652 C CA . VAL A 1 85 ? 12.332 -2.444 -17.491 1.00 63.56 85 VAL A CA 1
ATOM 653 C C . VAL A 1 85 ? 12.180 -3.857 -18.085 1.00 63.56 85 VAL A C 1
ATOM 655 O O . VAL A 1 85 ? 12.442 -4.018 -19.280 1.00 63.56 85 VAL A O 1
ATOM 658 N N . PRO A 1 86 ? 11.748 -4.878 -17.318 1.00 60.66 86 PRO A N 1
ATOM 659 C CA . PRO A 1 86 ? 11.520 -4.865 -15.873 1.00 60.66 86 PRO A CA 1
ATOM 660 C C . PRO A 1 86 ? 12.830 -5.074 -15.075 1.00 60.66 86 PRO A C 1
ATOM 662 O O . PRO A 1 86 ? 13.657 -5.900 -15.470 1.00 60.66 86 PRO A O 1
ATOM 665 N N . PRO A 1 87 ? 13.033 -4.342 -13.968 1.00 65.88 87 PRO A N 1
ATOM 666 C CA . PRO A 1 87 ? 14.152 -4.546 -13.042 1.00 65.88 87 PRO A CA 1
ATOM 667 C C . PRO A 1 87 ? 13.978 -5.846 -12.238 1.00 65.88 87 PRO A C 1
ATOM 669 O O . PRO A 1 87 ? 12.852 -6.296 -12.008 1.00 65.88 87 PRO A O 1
ATOM 672 N N . THR A 1 88 ? 15.068 -6.452 -11.764 1.00 72.12 88 THR A N 1
ATOM 673 C CA . THR A 1 88 ? 14.964 -7.500 -10.731 1.00 72.12 88 THR A CA 1
ATOM 674 C C . THR A 1 88 ? 14.649 -6.883 -9.362 1.00 72.12 88 THR A C 1
ATOM 676 O O . THR A 1 88 ? 14.921 -5.708 -9.128 1.00 72.12 88 THR A O 1
ATOM 679 N N . ILE A 1 89 ? 14.117 -7.670 -8.417 1.00 69.06 89 ILE A N 1
ATOM 680 C CA . ILE A 1 89 ? 13.821 -7.200 -7.043 1.00 69.06 89 ILE A CA 1
ATOM 681 C C . ILE A 1 89 ? 15.073 -6.592 -6.379 1.00 69.06 89 ILE A C 1
ATOM 683 O O . ILE A 1 89 ? 15.011 -5.549 -5.740 1.00 69.06 89 ILE A O 1
ATOM 687 N N . GLU A 1 90 ? 16.237 -7.202 -6.599 1.00 69.44 90 GLU A N 1
ATOM 688 C CA . GLU A 1 90 ? 17.524 -6.752 -6.051 1.00 69.44 90 GLU A CA 1
ATOM 689 C C . GLU A 1 90 ? 18.012 -5.426 -6.661 1.00 69.44 90 GLU A C 1
ATOM 691 O O . GLU A 1 90 ? 18.798 -4.708 -6.039 1.00 69.44 90 GLU A O 1
ATOM 696 N N . GLU A 1 91 ? 17.592 -5.121 -7.893 1.00 69.44 91 GLU A N 1
ATOM 697 C CA . GLU A 1 91 ? 17.841 -3.837 -8.556 1.00 69.44 91 GLU A CA 1
ATOM 698 C C . GLU A 1 91 ? 16.867 -2.768 -8.040 1.00 69.44 91 GLU A C 1
ATOM 700 O O . GLU A 1 91 ? 17.291 -1.638 -7.788 1.00 69.44 91 GLU A O 1
ATOM 705 N N . VAL A 1 92 ? 15.602 -3.141 -7.795 1.00 72.06 92 VAL A N 1
ATOM 706 C CA . VAL A 1 92 ? 14.582 -2.255 -7.208 1.00 72.06 92 VAL A CA 1
ATOM 707 C C . VAL A 1 92 ? 15.030 -1.695 -5.861 1.00 72.06 92 VAL A C 1
ATOM 709 O O . VAL A 1 92 ? 14.977 -0.485 -5.658 1.00 72.06 92 VAL A O 1
ATOM 712 N N . GLU A 1 93 ? 15.525 -2.544 -4.961 1.00 72.62 93 GLU A N 1
ATOM 713 C CA . GLU A 1 93 ? 15.945 -2.121 -3.617 1.00 72.62 93 GLU A CA 1
ATOM 714 C C . GLU A 1 93 ? 17.185 -1.212 -3.606 1.00 72.62 93 GLU A C 1
ATOM 716 O O . GLU A 1 93 ? 17.438 -0.517 -2.619 1.00 72.62 93 GLU A O 1
ATOM 721 N N . ARG A 1 94 ? 17.994 -1.237 -4.672 1.00 73.56 94 ARG A N 1
ATOM 722 C CA . ARG A 1 94 ? 19.301 -0.568 -4.710 1.00 73.56 94 ARG A CA 1
ATOM 723 C C . ARG A 1 94 ? 19.271 0.757 -5.456 1.00 73.56 94 ARG A C 1
ATOM 725 O O . ARG A 1 94 ? 19.809 1.741 -4.955 1.00 73.56 94 ARG A O 1
ATOM 732 N N . ASP A 1 95 ? 18.687 0.747 -6.651 1.00 76.50 95 ASP A N 1
ATOM 733 C CA . ASP A 1 95 ? 18.906 1.788 -7.659 1.00 76.50 95 ASP A CA 1
ATOM 734 C C . ASP A 1 95 ? 17.599 2.440 -8.143 1.00 76.50 95 ASP A C 1
ATOM 736 O O . ASP A 1 95 ? 17.638 3.349 -8.976 1.00 76.50 95 ASP A O 1
ATOM 740 N N . CYS A 1 96 ? 16.444 2.006 -7.629 1.00 80.62 96 CYS A N 1
ATOM 741 C CA . CYS A 1 96 ? 15.142 2.489 -8.074 1.00 80.62 96 CYS A CA 1
ATOM 742 C C . CYS A 1 96 ? 14.443 3.342 -7.017 1.00 80.62 96 CYS A C 1
ATOM 744 O O . CYS A 1 96 ? 14.592 3.146 -5.811 1.00 80.62 96 CYS A O 1
ATOM 746 N N . LEU A 1 97 ? 13.652 4.304 -7.488 1.00 83.75 97 LEU A N 1
ATOM 747 C CA . LEU A 1 97 ? 12.744 5.057 -6.634 1.00 83.75 97 LEU A CA 1
ATOM 748 C C . LEU A 1 97 ? 11.474 4.235 -6.446 1.00 83.75 97 LEU A C 1
ATOM 750 O O . LEU A 1 97 ? 10.847 3.847 -7.430 1.00 83.75 97 LEU A O 1
ATOM 754 N N . THR A 1 98 ? 11.105 3.967 -5.197 1.00 85.12 98 THR A N 1
ATOM 755 C CA . THR A 1 98 ? 9.869 3.259 -4.866 1.00 85.12 98 THR A CA 1
ATOM 756 C C . THR A 1 98 ? 8.814 4.222 -4.336 1.00 85.12 98 THR A C 1
ATOM 758 O O . THR A 1 98 ? 9.107 5.119 -3.541 1.00 85.12 98 THR A O 1
ATOM 761 N N . GLN A 1 99 ? 7.574 4.050 -4.788 1.00 84.75 99 GLN A N 1
ATOM 762 C CA . GLN A 1 99 ? 6.440 4.868 -4.375 1.00 84.75 99 GLN A CA 1
ATOM 763 C C . GLN A 1 99 ? 5.212 3.998 -4.124 1.00 84.75 99 GLN A C 1
ATOM 765 O O . GLN A 1 99 ? 4.814 3.215 -4.982 1.00 84.75 99 GLN A O 1
ATOM 770 N N . GLY A 1 100 ? 4.607 4.157 -2.947 1.00 86.81 100 GLY A N 1
ATOM 771 C CA . GLY A 1 100 ? 3.373 3.468 -2.586 1.00 86.81 100 GLY A CA 1
ATOM 772 C C . GLY A 1 100 ? 2.131 4.245 -3.008 1.00 86.81 100 GLY A C 1
ATOM 773 O O . GLY A 1 100 ? 2.028 5.452 -2.771 1.00 86.81 100 GLY A O 1
ATOM 774 N N . HIS A 1 101 ? 1.167 3.540 -3.595 1.00 86.31 101 HIS A N 1
ATOM 775 C CA . HIS A 1 101 ? -0.114 4.078 -4.042 1.00 86.31 101 HIS A CA 1
ATOM 776 C C . HIS A 1 101 ? -1.267 3.307 -3.402 1.00 86.31 101 HIS A C 1
ATOM 778 O O . HIS A 1 101 ? -1.340 2.082 -3.495 1.00 86.31 101 HIS A O 1
ATOM 784 N N . SER A 1 102 ? -2.212 4.024 -2.788 1.00 90.06 102 SER A N 1
ATOM 785 C CA . SER A 1 102 ? -3.493 3.427 -2.399 1.00 90.06 102 SER A CA 1
ATOM 786 C C . SER A 1 102 ? -4.383 3.265 -3.624 1.00 90.06 102 SER A C 1
ATOM 788 O O . SER A 1 102 ? -4.615 4.223 -4.362 1.00 90.06 102 SER A O 1
ATOM 790 N N . VAL A 1 103 ? -4.907 2.058 -3.811 1.00 87.56 103 VAL A N 1
ATOM 791 C CA . VAL A 1 103 ? -5.757 1.686 -4.946 1.00 87.56 103 VAL A CA 1
ATOM 792 C C . VAL A 1 103 ? -7.058 1.047 -4.463 1.00 87.56 103 VAL A C 1
ATOM 794 O O . VAL A 1 103 ? -7.233 0.764 -3.278 1.00 87.56 103 VAL A O 1
ATOM 797 N N . THR A 1 104 ? -8.003 0.843 -5.378 1.00 90.06 104 THR A N 1
ATOM 798 C CA . THR A 1 104 ? -9.216 0.065 -5.098 1.00 90.06 104 THR A CA 1
ATOM 799 C C . THR A 1 104 ? -8.922 -1.436 -5.124 1.00 90.06 104 THR A C 1
ATOM 801 O O . THR A 1 104 ? -7.951 -1.866 -5.748 1.00 90.06 104 THR A O 1
ATOM 804 N N . GLU A 1 105 ? -9.791 -2.241 -4.507 1.00 91.56 105 GLU A N 1
ATOM 805 C CA . GLU A 1 105 ? -9.736 -3.711 -4.573 1.00 91.56 105 GLU A CA 1
ATOM 806 C C . GLU A 1 105 ? -9.712 -4.226 -6.023 1.00 91.56 105 GLU A C 1
ATOM 808 O O . GLU A 1 105 ? -8.939 -5.121 -6.362 1.00 91.56 105 GLU A O 1
ATOM 813 N N . ASP A 1 106 ? -10.508 -3.621 -6.909 1.00 90.06 106 ASP A N 1
ATOM 814 C CA . ASP A 1 106 ? -10.556 -3.991 -8.326 1.00 90.06 106 ASP A CA 1
ATOM 815 C C . ASP A 1 106 ? -9.201 -3.783 -9.014 1.00 90.06 106 ASP A C 1
ATOM 817 O O . ASP A 1 106 ? -8.708 -4.676 -9.699 1.00 90.06 106 ASP A O 1
ATOM 821 N N . ILE A 1 107 ? -8.5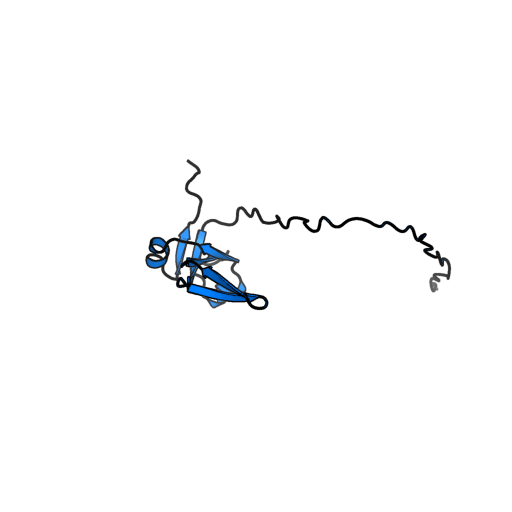62 -2.627 -8.803 1.00 85.62 107 ILE A N 1
ATOM 822 C CA . ILE A 1 107 ? -7.239 -2.341 -9.378 1.00 85.62 107 ILE A CA 1
ATOM 823 C C . ILE A 1 107 ? -6.190 -3.259 -8.745 1.00 85.62 107 ILE A C 1
ATOM 825 O O . ILE A 1 107 ? -5.349 -3.815 -9.451 1.00 85.62 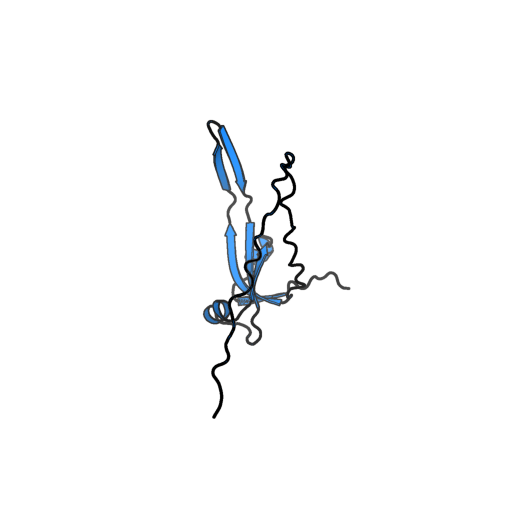107 ILE A O 1
ATOM 829 N N . TYR A 1 108 ? -6.257 -3.466 -7.428 1.00 90.69 108 TYR A N 1
ATOM 830 C CA . TYR A 1 108 ? -5.356 -4.356 -6.705 1.00 90.69 108 TYR A CA 1
ATOM 831 C C . TYR A 1 108 ? -5.458 -5.801 -7.202 1.00 90.69 108 TYR A C 1
ATOM 833 O O . TYR A 1 108 ? -4.444 -6.453 -7.410 1.00 90.69 108 TYR A O 1
ATOM 841 N N . SER A 1 109 ? -6.658 -6.334 -7.412 1.00 91.31 109 SER A N 1
ATOM 842 C CA . SER A 1 109 ? -6.853 -7.718 -7.863 1.00 91.31 109 SER A CA 1
ATOM 843 C C . SER A 1 109 ? -6.433 -7.936 -9.320 1.00 91.31 109 SER A C 1
ATOM 845 O O . SER A 1 109 ? -5.976 -9.026 -9.663 1.00 91.31 109 SER A O 1
ATOM 847 N N . GLN A 1 110 ? -6.542 -6.903 -10.159 1.00 90.19 110 GLN A N 1
ATOM 848 C CA . GLN A 1 110 ? -6.159 -6.952 -11.573 1.00 90.19 110 GLN A CA 1
ATOM 849 C C . GLN A 1 110 ? -4.656 -6.757 -11.806 1.00 90.19 110 GLN A C 1
ATOM 851 O O . GLN A 1 110 ? -4.144 -7.240 -12.813 1.00 90.19 110 GLN A O 1
ATOM 856 N N . THR A 1 111 ? -3.952 -6.084 -10.893 1.00 88.19 111 THR A N 1
ATOM 857 C CA . THR A 1 111 ? -2.506 -5.833 -11.003 1.00 88.19 111 THR A CA 1
ATOM 858 C C . THR A 1 111 ? -1.675 -7.011 -10.504 1.00 88.19 111 THR A C 1
ATOM 860 O O . THR A 1 111 ? -1.954 -7.617 -9.463 1.00 88.19 111 THR A O 1
ATOM 863 N N . GLN A 1 112 ? -0.609 -7.327 -11.228 1.00 89.50 112 GLN A N 1
ATOM 864 C CA . GLN A 1 112 ? 0.382 -8.339 -10.879 1.00 89.50 112 GLN A CA 1
ATOM 865 C C . GLN A 1 112 ? 1.746 -7.696 -10.634 1.00 89.50 112 GLN A C 1
ATOM 867 O O . GLN A 1 112 ? 2.075 -6.645 -11.178 1.00 89.50 112 GLN A O 1
ATOM 872 N N . ILE A 1 113 ? 2.559 -8.345 -9.800 1.00 87.81 113 ILE A N 1
ATOM 873 C CA . ILE A 1 113 ? 3.963 -7.959 -9.641 1.00 87.81 113 ILE A CA 1
ATOM 874 C C . ILE A 1 113 ? 4.662 -8.150 -10.993 1.00 87.81 113 ILE A C 1
ATOM 876 O O . ILE A 1 113 ? 4.567 -9.218 -11.599 1.00 87.81 113 ILE A O 1
ATOM 880 N N . GLY A 1 114 ? 5.364 -7.117 -11.448 1.00 81.88 114 GLY A N 1
ATOM 881 C CA . GLY A 1 114 ? 5.987 -7.034 -12.765 1.00 81.88 114 GLY A CA 1
ATOM 882 C C . GLY A 1 114 ? 5.171 -6.257 -13.801 1.00 81.88 114 GLY A C 1
ATOM 883 O O . GLY A 1 114 ? 5.718 -5.941 -14.860 1.00 81.88 114 GLY A O 1
ATOM 884 N N . ASP A 1 115 ? 3.913 -5.909 -13.513 1.00 85.50 115 ASP A N 1
ATOM 885 C CA . ASP A 1 115 ? 3.107 -5.092 -14.421 1.00 85.50 115 ASP A CA 1
ATOM 886 C C . ASP A 1 115 ? 3.673 -3.677 -14.526 1.00 85.50 115 ASP A C 1
ATOM 888 O O . ASP A 1 115 ? 4.041 -3.057 -13.527 1.00 85.50 115 ASP A O 1
ATOM 892 N N . ILE A 1 116 ? 3.706 -3.147 -15.749 1.00 82.38 116 ILE A N 1
ATOM 893 C CA . ILE A 1 116 ? 4.010 -1.738 -15.993 1.00 82.38 116 ILE A CA 1
ATOM 894 C C . ILE A 1 116 ? 2.703 -0.963 -15.861 1.00 82.38 116 ILE A C 1
ATOM 896 O O . ILE A 1 116 ? 1.747 -1.214 -16.594 1.00 82.38 116 ILE A O 1
ATOM 900 N N . VAL A 1 117 ? 2.678 -0.020 -14.931 1.00 78.44 117 VAL A N 1
ATOM 901 C CA . VAL A 1 117 ? 1.510 0.790 -14.594 1.00 78.44 117 VAL A CA 1
ATOM 902 C C . VAL A 1 117 ? 1.832 2.259 -1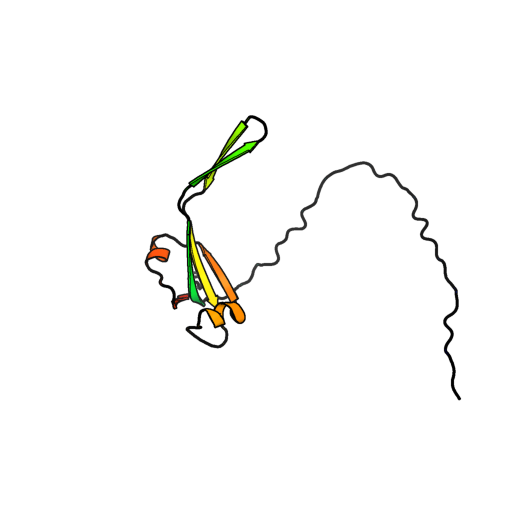4.804 1.00 78.44 117 VAL A C 1
ATOM 904 O O . VAL A 1 117 ? 2.903 2.737 -14.428 1.00 78.44 117 VAL A O 1
ATOM 907 N N . ASP A 1 118 ? 0.892 2.958 -15.432 1.00 78.88 118 ASP A N 1
ATOM 908 C CA . ASP A 1 118 ? 0.968 4.386 -15.700 1.00 78.88 118 ASP A CA 1
ATOM 909 C C . ASP A 1 118 ? -0.143 5.099 -14.922 1.00 78.88 118 ASP A C 1
ATOM 911 O O . ASP A 1 118 ? -1.329 4.963 -15.226 1.00 78.88 118 ASP A O 1
ATOM 915 N N . PHE A 1 119 ? 0.254 5.813 -13.876 1.00 65.75 119 PHE A N 1
ATOM 916 C CA . PHE A 1 119 ? -0.596 6.664 -13.053 1.00 65.75 119 PHE A CA 1
ATOM 917 C C . PHE A 1 119 ? -0.560 8.127 -13.511 1.00 65.75 119 PHE A C 1
ATOM 919 O O . PHE A 1 119 ? -1.005 9.000 -12.760 1.00 65.75 119 PHE A O 1
ATOM 926 N N . SER A 1 120 ? -0.081 8.397 -14.738 1.00 65.75 120 SER A N 1
ATOM 927 C CA . SER A 1 120 ? -0.244 9.695 -15.403 1.00 65.75 120 SER A CA 1
ATOM 928 C C . SER A 1 120 ? -1.680 10.153 -15.262 1.00 65.75 120 SER A C 1
ATOM 930 O O . SER A 1 120 ? -2.614 9.454 -15.659 1.00 65.75 120 SER A O 1
ATOM 932 N N . ASN A 1 121 ? -1.875 11.326 -14.672 1.00 46.38 121 ASN A N 1
ATOM 933 C CA . ASN A 1 121 ? -3.205 11.835 -14.386 1.00 46.38 121 ASN A CA 1
ATOM 934 C C . ASN A 1 121 ? -3.964 12.026 -15.720 1.00 46.38 121 ASN A C 1
ATOM 936 O O . ASN A 1 121 ? -3.560 12.875 -16.518 1.00 46.38 121 ASN A O 1
ATOM 940 N N . PRO A 1 122 ? -5.080 11.319 -15.998 1.00 46.34 122 PRO A N 1
ATOM 941 C CA . PRO A 1 122 ? -5.780 11.429 -17.284 1.00 46.34 122 PRO A CA 1
ATOM 942 C C . PRO A 1 122 ? -6.511 12.776 -17.479 1.00 46.34 122 PRO A C 1
ATOM 944 O O . PRO A 1 122 ? -7.305 12.923 -18.403 1.00 46.34 122 PRO A O 1
ATOM 947 N N . GLN A 1 123 ? -6.270 13.778 -16.625 1.00 38.84 123 GLN A N 1
ATOM 948 C CA . GLN A 1 123 ? -6.907 15.099 -16.666 1.00 38.84 123 GLN A CA 1
ATOM 949 C C . GLN A 1 123 ? -6.059 16.190 -17.342 1.00 38.84 123 GLN A C 1
ATOM 951 O O . GLN A 1 123 ? -6.060 17.342 -16.910 1.00 38.84 123 GLN A O 1
ATOM 956 N N . SER A 1 124 ? -5.372 15.863 -18.437 1.00 38.38 124 SER A N 1
ATOM 957 C CA . SER A 1 124 ? -4.889 16.880 -19.380 1.00 38.38 124 SER A CA 1
ATOM 958 C C . SER A 1 124 ? -5.334 16.535 -20.804 1.00 38.38 124 SER A C 1
ATOM 960 O O . SER A 1 124 ? -4.638 15.894 -21.585 1.00 38.38 124 SER A O 1
ATOM 962 N N . SER A 1 125 ? -6.566 16.913 -21.136 1.00 35.09 125 SER A N 1
ATOM 963 C CA . SER A 1 125 ? -7.110 16.915 -22.500 1.00 35.09 125 SER A CA 1
ATOM 964 C C . SER A 1 125 ? -8.009 18.125 -22.675 1.00 35.09 125 SER A C 1
ATOM 966 O O . SER A 1 125 ? -8.808 18.383 -21.746 1.00 35.09 125 SER A O 1
#

Foldseek 3Di:
DDDDDDDDDDDDDDPPDDDDDDDDDDDDPDPDPPPDPPPDDFKFFFADKDWDDWDWDWDDDPPDIDIDTDHTWIKTKGWAAPPDQPDDPVCRVPGTDIDMDTDDPVVRVPDDGRDMGGRPPPPDD